Protein AF-A0A7R9Q7J5-F1 (afdb_monomer)

Nearest PDB structures (foldseek):
  2lh9-assembly1_A  TM=8.530E-01  e=9.981E-05  Mus musculus
  3rco-assembly1_B  TM=8.534E-01  e=2.099E-04  Homo sapiens
  8wxs-assembly1_B  TM=9.049E-01  e=6.016E-04  Drosophila melanogaster
  3s93-assembly1_A  TM=8.348E-01  e=6.401E-04  Homo sapiens
  5f5f-assembly1_A  TM=5.804E-01  e=2.917E+00  Mus musculus

Radius of gyration: 28.34 Å; Cα contacts (8 Å, |Δi|>4): 94; chains: 1; bounding box: 100×38×58 Å

Secondary structure (DSSP, 8-state):
---SSHHHHHHHHHHHHHHHHHH-TT-EEHHHHHHHHHHHHSS---TTTTT-SSHHHHHHHTTTTEEEEE-TTS-EEEEE---GGGTTSTTSSSSSSSSSS-S--------------------

Sequence (123 aa):
MGSLQDSDLLTDTKIAIKSLVISSPLGISLTKLCRDFEDIEGKEVPYKELGFDTLTALLKSMTDMVRPIFDANQSVTLFPVVDDSTAHITDLVANQSTKRLRARSAKQTDDIAVDAADTGRRV

Foldseek 3Di:
DDDVVLVVLLVVLLVLLLVVQVVPQVWDWPVRSQVSSCVVVVDGNVCVSNVHPDPVRSVVVNCVFWDWDQDPVRIIIIHGPPDCVVVPPVPPPPPPPPPPDDDDPDDDDDDDYDDDDDDDDDD

Mean predicted aligned error: 16.23 Å

pLDDT: mean 70.43, std 17.2, range [36.59, 90.06]

Organism: NCBI:txid1979941

InterPro domains:
  IPR025605 OST-HTH/LOTUS domain [PF12872] (12-67)
  IPR025605 OST-HTH/LOTUS domain [PS51644] (9-82)
  IPR041966 LOTUS-like domain [G3DSA:3.30.420.610] (5-88)

Structure (mmCIF, N/CA/C/O backbone):
data_AF-A0A7R9Q7J5-F1
#
_entry.id   AF-A0A7R9Q7J5-F1
#
loop_
_atom_site.group_PDB
_atom_site.id
_atom_site.type_symbol
_atom_site.label_atom_id
_atom_site.label_alt_id
_atom_site.label_comp_id
_atom_site.label_asym_id
_atom_site.label_entity_id
_atom_site.label_seq_id
_atom_site.pdbx_PDB_ins_code
_atom_site.Cartn_x
_atom_site.Cartn_y
_atom_site.Cartn_z
_atom_site.occupancy
_atom_site.B_iso_or_equiv
_atom_site.auth_seq_id
_atom_site.auth_comp_id
_atom_site.auth_asym_id
_atom_site.auth_atom_id
_atom_site.pdbx_PDB_model_num
ATOM 1 N N . MET A 1 1 ? -33.342 -2.210 -3.755 1.00 46.41 1 MET A N 1
ATOM 2 C CA . MET A 1 1 ? -32.639 -1.555 -2.629 1.00 46.41 1 MET A CA 1
ATOM 3 C C . MET A 1 1 ? -31.265 -2.190 -2.534 1.00 46.41 1 MET A C 1
ATOM 5 O O . MET A 1 1 ? -31.230 -3.410 -2.502 1.00 46.41 1 MET A O 1
ATOM 9 N N . GLY A 1 2 ? -30.183 -1.404 -2.537 1.00 52.50 2 GLY A N 1
ATOM 10 C CA . GLY A 1 2 ? -28.823 -1.909 -2.283 1.00 52.50 2 GLY A CA 1
ATOM 11 C C . GLY A 1 2 ? -27.775 -1.517 -3.326 1.00 52.50 2 GLY A C 1
ATOM 12 O O . GLY A 1 2 ? -27.203 -2.398 -3.936 1.00 52.50 2 GLY A O 1
ATOM 13 N N . SER A 1 3 ? -27.540 -0.222 -3.563 1.00 48.09 3 SER A N 1
ATOM 14 C CA . SER A 1 3 ? -26.422 0.210 -4.431 1.00 48.09 3 SER A CA 1
ATOM 15 C C . SER A 1 3 ? -25.678 1.438 -3.888 1.00 48.09 3 SER A C 1
ATOM 17 O O . SER A 1 3 ? -25.019 2.149 -4.638 1.00 48.09 3 SER A O 1
ATOM 19 N N . LEU A 1 4 ? -25.818 1.723 -2.589 1.00 53.56 4 LEU A N 1
ATOM 20 C CA . LEU A 1 4 ? -25.183 2.864 -1.913 1.00 53.56 4 LEU A CA 1
ATOM 21 C C . LEU A 1 4 ? -24.027 2.431 -0.995 1.00 53.56 4 LEU A C 1
ATOM 23 O O . LEU A 1 4 ? -23.574 3.237 -0.205 1.00 53.56 4 LEU A O 1
ATOM 27 N N . GLN A 1 5 ? -23.577 1.173 -1.049 1.00 59.59 5 GLN A N 1
ATOM 28 C CA . GLN A 1 5 ? -22.476 0.687 -0.199 1.00 59.59 5 GLN A CA 1
ATOM 29 C C . GLN A 1 5 ? -21.210 0.362 -0.997 1.00 59.59 5 GLN A C 1
ATOM 31 O O . GLN A 1 5 ? -20.110 0.500 -0.471 1.00 59.59 5 GLN A O 1
ATOM 36 N N . ASP A 1 6 ? -21.334 0.002 -2.275 1.00 63.62 6 ASP A N 1
ATOM 37 C CA . ASP A 1 6 ? -20.197 -0.421 -3.102 1.00 63.62 6 ASP A CA 1
ATOM 38 C C . ASP A 1 6 ? -19.224 0.737 -3.392 1.00 63.62 6 ASP A C 1
ATOM 40 O O . ASP A 1 6 ? -18.008 0.547 -3.465 1.00 63.62 6 ASP A O 1
ATOM 44 N N . SER A 1 7 ? -19.756 1.960 -3.520 1.00 71.81 7 SER A N 1
ATOM 45 C CA . SER A 1 7 ? -18.961 3.162 -3.798 1.00 71.81 7 SER A CA 1
ATOM 46 C C . SER A 1 7 ? -18.155 3.622 -2.580 1.00 71.81 7 SER A C 1
ATOM 48 O O . SER A 1 7 ? -16.989 4.000 -2.724 1.00 71.81 7 SER A O 1
ATOM 50 N N . ASP A 1 8 ? -18.751 3.571 -1.388 1.00 78.62 8 ASP A N 1
ATOM 51 C CA . ASP A 1 8 ? -18.073 3.906 -0.136 1.00 78.62 8 ASP A CA 1
ATOM 52 C C . ASP A 1 8 ? -17.025 2.841 0.205 1.00 78.62 8 ASP A C 1
ATOM 54 O O . ASP A 1 8 ? -15.867 3.181 0.429 1.00 78.62 8 ASP A O 1
ATOM 58 N N . LEU A 1 9 ? -17.355 1.548 0.067 1.00 82.94 9 LEU A N 1
ATOM 59 C CA . LEU A 1 9 ? -16.413 0.449 0.310 1.00 82.94 9 LEU A CA 1
ATOM 60 C C . LEU A 1 9 ? -15.149 0.551 -0.554 1.00 82.94 9 LEU A C 1
ATOM 62 O O . LEU A 1 9 ? -14.034 0.362 -0.060 1.00 82.94 9 LEU A O 1
ATOM 66 N N . LEU A 1 10 ? -15.303 0.864 -1.845 1.00 83.00 10 LEU A N 1
ATOM 67 C CA . LEU A 1 10 ? -14.171 1.068 -2.749 1.00 83.00 10 LEU A CA 1
ATOM 68 C C . LEU A 1 10 ? -13.318 2.267 -2.320 1.00 83.00 10 LEU A C 1
ATOM 70 O O . LEU A 1 10 ? -12.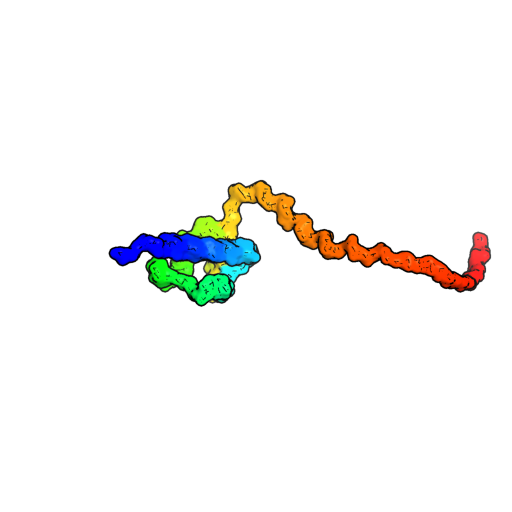093 2.229 -2.444 1.00 83.00 10 LEU A O 1
ATOM 74 N N . THR A 1 11 ? -13.963 3.336 -1.858 1.00 84.31 11 THR A N 1
ATOM 75 C CA . THR A 1 11 ? -13.304 4.585 -1.471 1.00 84.31 11 THR A CA 1
ATOM 76 C C . THR A 1 11 ? -12.530 4.420 -0.167 1.00 84.31 11 THR A C 1
ATOM 78 O O . THR A 1 11 ? -11.344 4.742 -0.139 1.00 84.31 11 THR A O 1
ATOM 81 N N . ASP A 1 12 ? -13.134 3.831 0.864 1.00 86.00 12 ASP A N 1
ATOM 82 C CA . ASP A 1 12 ? -12.456 3.490 2.118 1.00 86.00 12 ASP A CA 1
ATOM 83 C C . ASP A 1 12 ? -11.272 2.552 1.870 1.00 86.00 12 ASP A C 1
ATOM 85 O O . ASP A 1 12 ? -10.148 2.835 2.286 1.00 86.00 12 ASP A O 1
ATOM 89 N N . THR A 1 13 ? -11.477 1.500 1.068 1.00 86.75 13 THR A N 1
ATOM 90 C CA . THR A 1 13 ? -10.402 0.561 0.708 1.00 86.75 13 THR A CA 1
ATOM 91 C C . THR A 1 13 ? -9.239 1.283 0.017 1.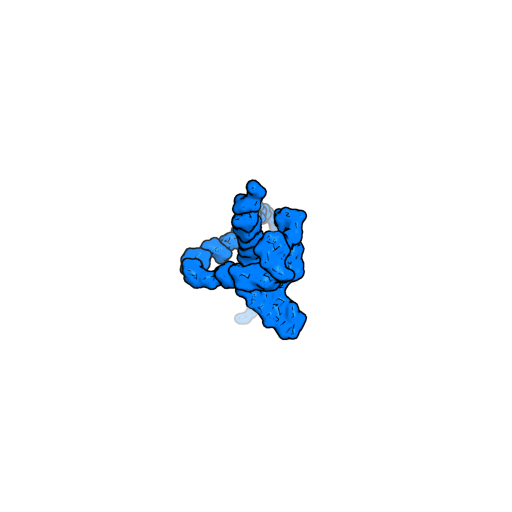00 86.75 13 THR A C 1
ATOM 93 O O . THR A 1 13 ? -8.075 1.049 0.348 1.00 86.75 13 THR A O 1
ATOM 96 N N . LYS A 1 14 ? -9.531 2.205 -0.914 1.00 85.38 14 LYS A N 1
ATOM 97 C CA . LYS A 1 14 ? -8.515 3.045 -1.575 1.00 85.38 14 LYS A CA 1
ATOM 98 C C . LYS A 1 14 ? -7.738 3.893 -0.572 1.00 85.38 14 LYS A C 1
ATOM 100 O O . LYS A 1 14 ? -6.512 3.950 -0.649 1.00 85.38 14 LYS A O 1
ATOM 105 N N . ILE A 1 15 ? -8.433 4.556 0.350 1.00 86.12 15 ILE A N 1
ATOM 106 C CA . ILE A 1 15 ? -7.833 5.466 1.334 1.00 86.12 15 ILE A CA 1
ATOM 107 C C . ILE A 1 15 ? -6.953 4.697 2.326 1.00 86.12 15 ILE A C 1
ATOM 109 O O . ILE A 1 15 ? -5.825 5.124 2.597 1.00 86.12 15 ILE A O 1
ATOM 113 N N . ALA A 1 16 ? -7.419 3.550 2.820 1.00 87.69 16 ALA A N 1
ATOM 114 C CA . ALA A 1 16 ? -6.661 2.692 3.723 1.00 87.69 16 ALA A CA 1
ATOM 115 C C . ALA A 1 16 ? -5.380 2.170 3.052 1.00 87.69 16 ALA A C 1
ATOM 117 O O . ALA A 1 16 ? -4.281 2.364 3.577 1.00 87.69 16 ALA A O 1
ATOM 118 N N . ILE A 1 17 ? -5.485 1.614 1.836 1.00 86.75 17 ILE A N 1
ATOM 119 C CA . ILE A 1 17 ? -4.321 1.147 1.063 1.00 86.75 17 ILE A CA 1
ATOM 120 C C . ILE A 1 17 ? -3.343 2.298 0.805 1.00 86.75 17 ILE A C 1
ATOM 122 O O . ILE A 1 17 ? -2.139 2.146 1.010 1.00 86.75 17 ILE A O 1
ATOM 126 N N . LYS A 1 18 ? -3.840 3.471 0.396 1.00 85.31 18 LYS A N 1
ATOM 127 C CA . LYS A 1 18 ? -3.001 4.653 0.168 1.00 85.31 18 LYS A CA 1
ATOM 128 C C . LYS A 1 18 ? -2.247 5.060 1.435 1.00 85.31 18 LYS A C 1
ATOM 130 O O . LYS A 1 18 ? -1.053 5.330 1.360 1.00 85.31 18 LYS A O 1
ATOM 135 N N . SER A 1 19 ? -2.906 5.054 2.590 1.00 85.62 19 SER A N 1
ATOM 136 C CA . SER A 1 19 ? -2.287 5.402 3.875 1.00 85.62 19 SER A CA 1
ATOM 137 C C . SER A 1 19 ? -1.169 4.426 4.258 1.00 85.62 19 SER A C 1
ATOM 139 O O . SER A 1 19 ? -0.085 4.855 4.652 1.00 85.62 19 SER A O 1
ATOM 141 N N . LEU A 1 20 ? -1.386 3.122 4.053 1.00 87.12 20 LEU A N 1
ATOM 142 C CA . LEU A 1 20 ? -0.379 2.081 4.287 1.00 87.12 20 LEU A CA 1
ATOM 143 C C . LEU A 1 20 ? 0.858 2.250 3.400 1.00 87.12 20 LEU A C 1
ATOM 145 O O . LEU A 1 20 ? 1.994 2.171 3.873 1.00 87.12 20 LEU A O 1
ATOM 149 N N . VAL A 1 21 ? 0.635 2.510 2.111 1.00 84.75 21 VAL A N 1
ATOM 150 C CA . VAL A 1 21 ? 1.711 2.664 1.127 1.00 84.75 21 VAL A CA 1
ATOM 151 C C . VAL A 1 21 ? 2.470 3.981 1.338 1.00 84.75 21 VAL A C 1
ATOM 153 O O . VAL A 1 21 ? 3.695 3.988 1.253 1.00 84.75 21 VAL A O 1
ATOM 156 N N . ILE A 1 22 ? 1.788 5.078 1.693 1.00 83.69 22 ILE A N 1
ATOM 157 C CA . ILE A 1 22 ? 2.431 6.353 2.068 1.00 83.69 22 ILE A CA 1
ATOM 158 C C . ILE A 1 22 ? 3.279 6.188 3.333 1.00 83.69 22 ILE A C 1
ATOM 160 O O . ILE A 1 22 ? 4.382 6.727 3.405 1.00 83.69 22 ILE A O 1
ATOM 164 N N . SER A 1 23 ? 2.800 5.419 4.315 1.00 82.56 23 SER A N 1
ATOM 165 C CA . SER A 1 23 ? 3.569 5.143 5.531 1.00 82.56 23 SER A CA 1
ATOM 166 C C . SER A 1 23 ? 4.818 4.292 5.268 1.00 82.56 23 SER A C 1
ATOM 168 O O . SER A 1 23 ? 5.731 4.288 6.094 1.00 82.56 23 SER A O 1
ATOM 170 N N . SER A 1 24 ? 4.865 3.576 4.140 1.00 81.38 24 SER A N 1
ATOM 171 C CA . SER A 1 24 ? 5.966 2.696 3.739 1.00 81.38 24 SER A CA 1
ATOM 172 C C . SER A 1 24 ? 6.575 3.132 2.396 1.00 81.38 24 SER A C 1
ATOM 174 O O . SER A 1 24 ? 6.430 2.430 1.392 1.00 81.38 24 SER A O 1
ATOM 176 N N . PRO A 1 25 ? 7.320 4.257 2.350 1.00 75.75 25 PRO A N 1
ATOM 177 C CA . PRO A 1 25 ? 7.888 4.785 1.105 1.00 75.75 25 PRO A CA 1
ATOM 178 C C . PRO A 1 25 ? 8.945 3.872 0.467 1.00 75.75 25 PRO A C 1
ATOM 180 O O . PRO A 1 25 ? 9.248 4.008 -0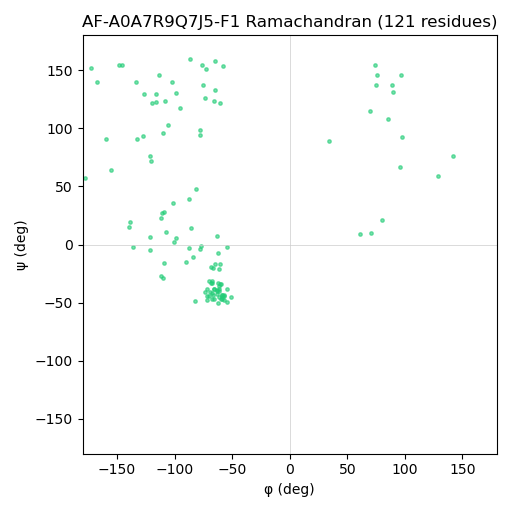.714 1.00 75.75 25 PRO A O 1
ATOM 183 N N . LEU A 1 26 ? 9.487 2.919 1.231 1.00 80.75 26 LEU A N 1
ATOM 184 C CA . LEU A 1 26 ? 10.448 1.915 0.761 1.00 80.75 26 LEU A CA 1
ATOM 185 C C . LEU A 1 26 ? 9.797 0.770 -0.032 1.00 80.75 26 LEU A C 1
ATOM 187 O O . LEU A 1 26 ? 10.501 -0.095 -0.548 1.00 80.75 26 LEU A O 1
ATOM 191 N N . GLY A 1 27 ? 8.469 0.770 -0.132 1.00 83.62 27 GLY A N 1
ATOM 192 C CA . GLY A 1 27 ? 7.691 -0.278 -0.764 1.00 83.62 27 GLY A CA 1
ATOM 193 C C . GLY A 1 27 ? 7.154 -1.297 0.240 1.00 83.62 27 GLY A C 1
ATOM 194 O O . GLY A 1 27 ? 7.781 -1.606 1.254 1.00 83.62 27 GLY A O 1
ATOM 195 N N . ILE A 1 28 ? 5.965 -1.822 -0.047 1.00 87.94 28 ILE A N 1
ATOM 196 C CA . ILE A 1 28 ? 5.256 -2.790 0.793 1.00 87.94 28 ILE A CA 1
ATOM 197 C C . ILE A 1 28 ? 4.865 -4.020 -0.028 1.00 87.94 28 ILE A C 1
ATOM 199 O O . ILE A 1 28 ? 4.300 -3.916 -1.115 1.00 87.94 28 ILE A O 1
ATOM 203 N N . SER A 1 29 ? 5.187 -5.210 0.473 1.00 89.81 29 SER A N 1
ATOM 204 C CA . SER A 1 29 ? 4.801 -6.473 -0.166 1.00 89.81 29 SER A CA 1
ATOM 205 C C . SER A 1 29 ? 3.307 -6.744 0.012 1.00 89.81 29 SER A C 1
ATOM 207 O O . SER A 1 29 ? 2.745 -6.379 1.044 1.00 89.81 29 SER A O 1
ATOM 209 N N . LEU A 1 30 ? 2.676 -7.463 -0.924 1.00 86.62 30 LEU A N 1
ATOM 210 C CA . LEU A 1 30 ? 1.247 -7.821 -0.824 1.00 86.62 30 LEU A CA 1
ATOM 211 C C . LEU A 1 30 ? 0.866 -8.461 0.513 1.00 86.62 30 LEU A C 1
ATOM 213 O O . LEU A 1 30 ? -0.133 -8.081 1.110 1.00 86.62 30 LEU A O 1
ATOM 217 N N . THR A 1 31 ? 1.671 -9.404 1.004 1.00 87.62 31 THR A N 1
ATOM 218 C CA . THR A 1 31 ? 1.408 -10.089 2.277 1.00 87.62 31 THR A CA 1
ATOM 219 C C . THR A 1 31 ? 1.391 -9.117 3.450 1.00 87.62 31 THR A C 1
ATOM 221 O O . THR A 1 31 ? 0.558 -9.237 4.344 1.00 87.62 31 THR A O 1
ATOM 224 N N . LYS A 1 32 ? 2.306 -8.139 3.441 1.00 88.75 32 LYS A N 1
ATOM 225 C CA . LYS A 1 32 ? 2.374 -7.123 4.486 1.00 88.75 32 LYS A CA 1
ATOM 226 C C . LYS A 1 32 ? 1.202 -6.151 4.364 1.00 88.75 32 LYS A C 1
ATOM 228 O O . LYS A 1 32 ? 0.520 -5.939 5.353 1.00 88.75 32 LYS A O 1
ATOM 233 N N . LEU A 1 33 ? 0.890 -5.697 3.148 1.00 88.69 33 LEU A N 1
ATOM 234 C CA . LEU A 1 33 ? -0.283 -4.864 2.887 1.00 88.69 33 LEU A CA 1
ATOM 235 C C . LEU A 1 33 ? -1.573 -5.515 3.400 1.00 88.69 33 LEU A C 1
ATOM 237 O O . LEU A 1 33 ? -2.315 -4.856 4.111 1.00 88.69 33 LEU A O 1
ATOM 241 N N . CYS A 1 34 ? -1.833 -6.787 3.074 1.00 87.62 34 CYS A N 1
ATOM 242 C CA . CYS A 1 34 ? -3.027 -7.487 3.561 1.00 87.62 34 CYS A CA 1
ATOM 243 C C . CYS A 1 34 ? -3.098 -7.500 5.084 1.00 87.62 34 CYS A C 1
ATOM 245 O O . CYS A 1 34 ? -4.159 -7.260 5.645 1.00 87.62 34 CYS A O 1
ATOM 247 N N . ARG A 1 35 ? -1.968 -7.768 5.741 1.00 89.81 35 ARG A N 1
ATOM 248 C CA . ARG A 1 35 ? -1.909 -7.837 7.197 1.00 89.81 35 ARG A CA 1
ATOM 249 C C . ARG A 1 35 ? -2.135 -6.478 7.846 1.00 89.81 35 ARG A C 1
ATOM 251 O O . ARG A 1 35 ? -2.907 -6.394 8.787 1.00 89.81 35 ARG A O 1
ATOM 258 N N . ASP A 1 36 ? -1.468 -5.432 7.363 1.00 89.50 36 ASP A N 1
ATOM 259 C CA . ASP A 1 36 ? -1.665 -4.085 7.905 1.00 89.50 36 ASP A CA 1
ATOM 260 C C . ASP A 1 36 ? -3.079 -3.560 7.578 1.00 89.50 36 ASP A C 1
ATOM 262 O O . ASP A 1 36 ? -3.664 -2.834 8.372 1.00 89.50 36 ASP A O 1
ATOM 266 N N . PHE A 1 37 ? -3.661 -3.950 6.440 1.00 89.69 37 PHE A N 1
ATOM 267 C CA . PHE A 1 37 ? -5.050 -3.626 6.111 1.00 89.69 37 PHE A CA 1
ATOM 268 C C . PHE A 1 37 ? -6.026 -4.317 7.064 1.00 89.69 37 PHE A C 1
ATOM 270 O O . PHE A 1 37 ? -6.908 -3.657 7.597 1.00 89.69 37 PHE A O 1
ATOM 277 N N . GLU A 1 38 ? -5.845 -5.613 7.323 1.00 90.06 38 GLU A N 1
ATOM 278 C CA . GLU A 1 38 ? -6.651 -6.358 8.296 1.00 90.06 38 GLU A CA 1
ATOM 279 C C . GLU A 1 38 ? -6.511 -5.791 9.714 1.00 90.06 38 GLU A C 1
ATOM 281 O O . GLU A 1 38 ? -7.494 -5.739 10.443 1.00 90.06 38 GLU A O 1
ATOM 286 N N . ASP A 1 39 ? -5.326 -5.309 10.091 1.00 88.12 39 ASP A N 1
ATOM 287 C CA . ASP A 1 39 ? -5.091 -4.678 11.395 1.00 88.12 39 ASP A CA 1
ATOM 288 C C . ASP A 1 39 ? -5.868 -3.358 11.553 1.00 88.12 39 ASP A C 1
ATOM 290 O O . ASP A 1 39 ? -6.414 -3.079 12.620 1.00 88.12 39 ASP A O 1
ATOM 294 N N . ILE A 1 40 ? -5.969 -2.568 10.478 1.00 84.38 40 ILE A N 1
ATOM 295 C CA . ILE A 1 40 ? -6.663 -1.270 10.481 1.00 84.38 40 ILE A CA 1
ATOM 296 C C . ILE A 1 40 ? -8.177 -1.432 10.317 1.00 84.38 40 ILE A C 1
ATOM 298 O O . ILE A 1 40 ? -8.951 -0.832 11.059 1.00 84.38 40 ILE A O 1
ATOM 302 N N . GLU A 1 41 ? -8.605 -2.223 9.335 1.00 83.94 41 GLU A N 1
ATOM 303 C CA . GLU A 1 41 ? -10.014 -2.376 8.958 1.00 83.94 41 GLU A CA 1
ATOM 304 C C . GLU A 1 41 ? -10.715 -3.505 9.726 1.00 83.94 41 GLU A C 1
ATOM 306 O O . GLU A 1 41 ? -11.943 -3.606 9.704 1.00 83.94 41 GLU A O 1
ATOM 311 N N . GLY A 1 42 ? -9.956 -4.388 10.382 1.00 85.12 42 GLY A N 1
ATOM 312 C CA . GLY A 1 42 ? -10.473 -5.584 11.053 1.00 85.12 42 GLY A CA 1
ATOM 313 C C . GLY A 1 42 ? -10.969 -6.674 10.097 1.00 85.12 42 GLY A C 1
ATOM 314 O O . GLY A 1 42 ? -11.633 -7.614 10.534 1.00 85.12 42 GLY A O 1
ATOM 315 N N . LYS A 1 43 ? -10.708 -6.533 8.793 1.00 84.56 43 LYS A N 1
ATOM 316 C CA . LYS A 1 43 ? -11.183 -7.424 7.726 1.00 84.56 43 LYS A CA 1
ATOM 317 C C . LYS A 1 43 ? -10.177 -7.492 6.585 1.00 84.56 43 LYS A C 1
ATOM 319 O O . LYS A 1 43 ? -9.430 -6.549 6.334 1.00 84.56 43 LYS A O 1
ATOM 324 N N . GLU A 1 44 ? -10.205 -8.600 5.858 1.00 86.88 44 GLU A N 1
ATOM 325 C CA . GLU A 1 44 ? -9.412 -8.770 4.646 1.00 86.88 44 GLU A CA 1
ATOM 326 C C . GLU A 1 44 ? -9.851 -7.788 3.547 1.00 86.88 44 GLU A C 1
ATOM 328 O O . GLU A 1 44 ? -10.982 -7.295 3.530 1.00 86.88 44 GLU A O 1
ATOM 333 N N . VAL A 1 45 ? -8.960 -7.525 2.588 1.00 85.25 45 VAL A N 1
ATOM 334 C CA . VAL A 1 45 ? -9.261 -6.634 1.461 1.00 85.25 45 VAL A CA 1
ATOM 335 C C . VAL A 1 45 ? -10.442 -7.200 0.656 1.00 85.25 45 VAL A C 1
ATOM 337 O O . VAL A 1 45 ? -10.325 -8.306 0.117 1.00 85.25 45 VAL A O 1
ATOM 340 N N . PRO A 1 46 ? -11.550 -6.457 0.484 1.00 83.81 46 PRO A N 1
ATOM 341 C CA . PRO A 1 46 ? -12.781 -6.973 -0.115 1.00 83.81 46 PRO A CA 1
ATOM 342 C C . PRO A 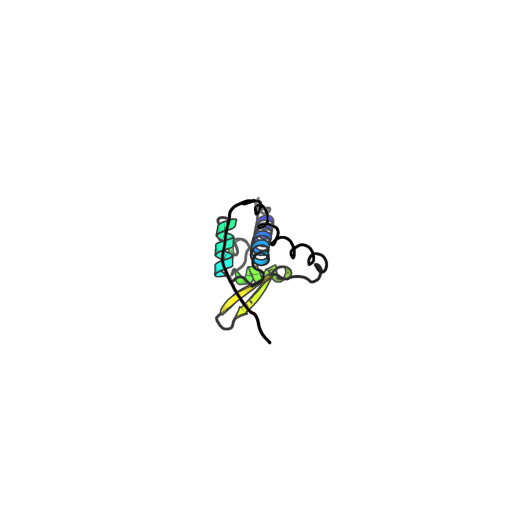1 46 ? -12.726 -6.987 -1.655 1.00 83.81 46 PRO A C 1
ATOM 344 O O . PRO A 1 46 ? -13.644 -6.540 -2.335 1.00 83.81 46 PRO A O 1
ATOM 347 N N . TYR A 1 47 ? -11.648 -7.507 -2.255 1.00 84.56 47 TYR A N 1
ATOM 348 C CA . TYR A 1 47 ? -11.469 -7.505 -3.717 1.00 84.56 47 TYR A CA 1
ATOM 349 C C . TYR A 1 47 ? -12.594 -8.255 -4.450 1.00 84.56 47 TYR A C 1
ATOM 351 O O . TYR A 1 47 ? -13.005 -7.819 -5.521 1.00 84.56 47 TYR A O 1
ATOM 359 N N . LYS A 1 48 ? -13.144 -9.322 -3.851 1.00 83.81 48 LYS A N 1
ATOM 360 C CA . LYS A 1 48 ? -14.277 -10.080 -4.411 1.00 83.81 48 LYS A CA 1
ATOM 361 C C . LYS A 1 48 ? -15.583 -9.291 -4.389 1.00 83.81 48 LYS A C 1
ATOM 363 O O . LYS A 1 48 ? -16.339 -9.348 -5.351 1.00 83.81 48 LYS A O 1
ATOM 368 N N . GLU A 1 49 ? -15.836 -8.559 -3.305 1.00 80.50 49 GLU A N 1
ATOM 369 C CA . GLU A 1 49 ? -17.041 -7.730 -3.154 1.00 80.50 49 GLU A CA 1
ATOM 370 C C . GLU A 1 49 ? -16.991 -6.524 -4.094 1.00 80.50 49 GLU A C 1
ATOM 372 O O . GLU A 1 49 ? -18.003 -6.105 -4.640 1.00 80.50 49 GLU A O 1
ATOM 377 N N . LEU A 1 50 ? -15.782 -6.033 -4.364 1.00 79.50 50 LEU A N 1
ATOM 378 C CA . LEU A 1 50 ? -15.514 -4.974 -5.329 1.00 79.50 50 LEU A CA 1
ATOM 379 C C . LEU A 1 50 ? -15.541 -5.452 -6.796 1.00 79.50 50 LEU A C 1
ATOM 381 O O . LEU A 1 50 ? -15.333 -4.645 -7.700 1.00 79.50 50 LEU A O 1
ATOM 385 N N . GLY A 1 51 ? -15.779 -6.744 -7.050 1.00 82.06 51 GLY A N 1
ATOM 386 C CA . GLY A 1 51 ? -15.877 -7.307 -8.400 1.00 82.06 51 GLY A CA 1
ATOM 387 C C . GLY A 1 51 ? -14.537 -7.589 -9.086 1.00 82.06 51 GLY A C 1
ATOM 388 O O . GLY A 1 51 ? -14.491 -7.690 -10.310 1.00 82.06 51 GLY A O 1
ATOM 389 N N . PHE A 1 52 ? -13.444 -7.719 -8.329 1.00 85.00 52 PHE A N 1
ATOM 390 C CA . PHE A 1 52 ? -12.122 -8.072 -8.849 1.00 85.00 52 PHE A CA 1
ATOM 391 C C . PHE A 1 52 ? -11.786 -9.548 -8.594 1.00 85.00 52 PHE A C 1
ATOM 393 O O . PHE A 1 52 ? -11.993 -10.068 -7.499 1.00 85.00 52 PHE A O 1
ATOM 400 N N . ASP A 1 53 ? -11.161 -10.206 -9.575 1.00 82.69 53 ASP A N 1
ATOM 401 C CA . ASP A 1 53 ? -10.716 -11.604 -9.453 1.00 82.69 53 ASP A CA 1
ATOM 402 C C . ASP A 1 53 ? -9.579 -11.797 -8.443 1.00 82.69 53 ASP A C 1
ATOM 404 O O . ASP A 1 53 ? -9.459 -12.842 -7.804 1.00 82.69 53 ASP A O 1
ATOM 408 N N . THR A 1 54 ? -8.703 -10.799 -8.313 1.00 84.69 54 THR A N 1
ATOM 409 C CA . THR A 1 54 ? -7.515 -10.872 -7.455 1.00 84.69 54 THR A CA 1
ATOM 410 C C . THR A 1 54 ? -7.185 -9.521 -6.837 1.00 84.69 54 THR A C 1
ATOM 412 O O . THR A 1 54 ? -7.450 -8.467 -7.420 1.00 84.69 54 THR A O 1
ATOM 415 N N . LEU A 1 55 ? -6.502 -9.546 -5.689 1.00 83.06 55 LEU A N 1
ATOM 416 C CA . LEU A 1 55 ? -5.938 -8.349 -5.061 1.00 83.06 55 LEU A CA 1
ATOM 417 C C . LEU A 1 55 ? -5.028 -7.573 -6.026 1.00 83.06 55 LEU A C 1
ATOM 419 O O . LEU A 1 55 ? -5.053 -6.349 -6.080 1.00 83.06 55 LEU A O 1
ATOM 423 N N . THR A 1 56 ? -4.256 -8.281 -6.850 1.00 83.44 56 THR A N 1
ATOM 424 C CA . THR A 1 56 ? -3.421 -7.671 -7.886 1.00 83.44 56 THR A CA 1
ATOM 425 C C . THR A 1 56 ? -4.246 -6.897 -8.918 1.00 83.44 56 THR A C 1
ATOM 427 O O . THR A 1 56 ? -3.812 -5.834 -9.356 1.00 83.44 56 THR A O 1
ATOM 430 N N . ALA A 1 57 ? -5.424 -7.397 -9.309 1.00 84.31 57 ALA A N 1
ATOM 431 C CA . ALA A 1 57 ? -6.324 -6.696 -10.226 1.00 84.31 57 ALA A CA 1
ATOM 432 C C . ALA A 1 57 ? -6.900 -5.420 -9.592 1.00 84.31 57 ALA A C 1
ATOM 434 O O . ALA A 1 57 ? -6.896 -4.371 -10.237 1.00 84.31 57 ALA A O 1
ATOM 435 N N . LEU A 1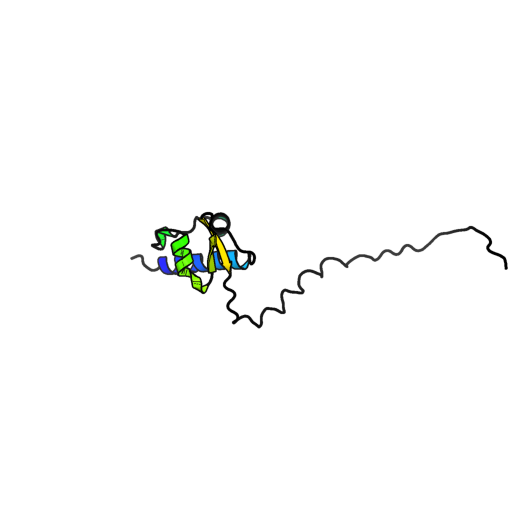 58 ? -7.289 -5.483 -8.314 1.00 84.94 58 LEU A N 1
ATOM 436 C CA . LEU A 1 58 ? -7.711 -4.310 -7.541 1.00 84.94 58 LEU A CA 1
ATOM 437 C C . LEU A 1 58 ? -6.610 -3.236 -7.520 1.00 84.94 58 LEU A C 1
ATOM 439 O O . LEU A 1 58 ? -6.856 -2.073 -7.831 1.00 84.94 58 LEU A O 1
ATOM 443 N N . LEU A 1 59 ? -5.371 -3.635 -7.225 1.00 83.81 59 LEU A N 1
ATOM 444 C CA . LEU A 1 59 ? -4.226 -2.723 -7.162 1.00 83.81 59 LEU A CA 1
ATOM 445 C C . LEU A 1 59 ? -3.880 -2.126 -8.531 1.00 83.81 59 LEU A C 1
ATOM 447 O O . LEU A 1 59 ? -3.586 -0.938 -8.622 1.00 83.81 59 LEU A O 1
ATOM 451 N N . LYS A 1 60 ? -3.982 -2.913 -9.610 1.00 80.94 60 LYS A N 1
ATOM 452 C CA . LYS A 1 60 ? -3.845 -2.413 -10.989 1.00 80.94 60 LYS A CA 1
ATOM 453 C C . LYS A 1 60 ? -4.925 -1.389 -11.342 1.00 80.94 60 LYS A C 1
ATOM 455 O O . LYS A 1 60 ? -4.647 -0.440 -12.071 1.00 80.94 60 LYS A O 1
ATOM 460 N N . SER A 1 61 ? -6.135 -1.527 -10.803 1.00 81.19 61 SER A N 1
ATOM 461 C CA . SER A 1 61 ? -7.187 -0.521 -10.981 1.00 81.19 61 SER A CA 1
ATOM 462 C C . SER A 1 61 ? -6.885 0.802 -10.267 1.00 81.19 61 SER A C 1
ATOM 464 O O . SER A 1 61 ? -7.484 1.817 -10.612 1.00 81.19 61 SER A O 1
ATOM 466 N N . MET A 1 62 ? -5.978 0.811 -9.286 1.00 77.19 62 MET A N 1
ATOM 467 C CA . MET A 1 62 ? -5.624 1.978 -8.468 1.00 77.19 62 MET A CA 1
ATOM 468 C C . MET A 1 62 ? -4.218 2.512 -8.785 1.00 77.19 62 MET A C 1
ATOM 470 O O . MET A 1 62 ? -3.577 3.121 -7.929 1.00 77.19 62 MET A O 1
ATOM 474 N N . THR A 1 63 ? -3.752 2.318 -10.025 1.00 72.88 63 THR A N 1
ATOM 475 C CA . THR A 1 63 ? -2.407 2.733 -10.476 1.00 72.88 63 THR A CA 1
ATOM 476 C C . THR A 1 63 ? -2.159 4.249 -10.364 1.00 72.88 63 THR A C 1
ATOM 478 O O . THR A 1 63 ? -1.015 4.689 -10.358 1.00 72.88 63 THR A O 1
ATOM 481 N N . ASP A 1 64 ? -3.222 5.045 -10.222 1.00 72.56 64 ASP A N 1
ATOM 482 C CA . ASP A 1 64 ? -3.168 6.479 -9.906 1.00 72.56 64 ASP A CA 1
ATOM 483 C C . ASP A 1 64 ? -2.492 6.774 -8.551 1.00 72.56 64 ASP A C 1
ATOM 485 O O . ASP A 1 64 ? -1.785 7.764 -8.402 1.00 72.56 64 ASP A O 1
ATOM 489 N N . MET A 1 65 ? -2.658 5.886 -7.565 1.00 75.25 65 MET A N 1
ATOM 490 C CA . MET A 1 65 ? -2.182 6.102 -6.193 1.00 75.25 65 MET A CA 1
ATOM 491 C C . MET A 1 65 ? -1.011 5.188 -5.814 1.00 75.25 65 MET A C 1
ATOM 493 O O . MET A 1 65 ? -0.186 5.552 -4.972 1.00 75.25 65 MET A O 1
ATOM 497 N N . VAL A 1 66 ? -0.933 3.993 -6.408 1.00 82.38 66 VAL A N 1
ATOM 498 C CA . VAL A 1 66 ? 0.068 2.971 -6.071 1.00 82.38 66 VAL A CA 1
ATOM 499 C C . VAL A 1 66 ? 0.697 2.376 -7.324 1.00 82.38 66 VAL A C 1
ATOM 501 O O . VAL A 1 66 ? 0.021 2.096 -8.307 1.00 82.38 66 VAL A O 1
ATOM 504 N N . ARG A 1 67 ? 2.007 2.133 -7.288 1.00 83.62 67 ARG A N 1
ATOM 505 C CA . ARG A 1 67 ? 2.755 1.504 -8.377 1.00 83.62 67 ARG A CA 1
ATOM 506 C C . ARG A 1 67 ? 3.098 0.061 -7.999 1.00 83.62 67 ARG A C 1
ATOM 508 O O . ARG A 1 67 ? 4.026 -0.143 -7.213 1.00 83.62 67 ARG A O 1
ATOM 515 N N . PRO A 1 68 ? 2.387 -0.946 -8.535 1.00 84.69 68 PRO A N 1
ATOM 516 C CA . PRO A 1 68 ? 2.769 -2.342 -8.361 1.00 84.69 68 PRO A CA 1
ATOM 517 C C . PRO A 1 68 ? 3.994 -2.679 -9.220 1.00 84.69 68 PRO A C 1
ATOM 519 O O . PRO A 1 68 ? 3.985 -2.487 -10.435 1.00 84.69 68 PRO A O 1
ATOM 522 N N . ILE A 1 69 ? 5.035 -3.212 -8.587 1.00 85.12 69 ILE A N 1
ATOM 523 C CA . ILE A 1 69 ? 6.229 -3.763 -9.229 1.00 85.12 69 ILE A CA 1
ATOM 524 C C . ILE A 1 69 ? 6.187 -5.282 -9.082 1.00 85.12 69 ILE A C 1
ATOM 526 O O . ILE A 1 69 ? 6.082 -5.807 -7.973 1.00 85.12 69 ILE A O 1
ATOM 530 N N . PHE A 1 70 ? 6.244 -5.970 -10.220 1.00 84.38 70 PHE A N 1
ATOM 531 C CA . PHE A 1 70 ? 6.275 -7.425 -10.304 1.00 84.38 70 PHE A CA 1
ATOM 532 C C . PHE A 1 70 ? 7.726 -7.875 -10.400 1.00 84.38 70 PHE A C 1
ATOM 534 O O . PHE A 1 70 ? 8.422 -7.523 -11.351 1.00 84.38 70 PHE A O 1
ATOM 541 N N . ASP A 1 71 ? 8.169 -8.635 -9.411 1.00 82.31 71 ASP A N 1
ATOM 542 C CA . ASP A 1 71 ? 9.509 -9.199 -9.376 1.00 82.31 71 ASP A CA 1
ATOM 543 C C . ASP A 1 71 ? 9.556 -10.543 -10.123 1.00 82.31 71 ASP A C 1
ATOM 545 O O . ASP A 1 71 ? 8.536 -11.223 -10.286 1.00 82.31 71 ASP A O 1
ATOM 549 N N . ALA A 1 72 ? 10.750 -10.972 -10.544 1.00 78.75 72 ALA A N 1
ATOM 550 C CA . ALA A 1 72 ? 10.943 -12.243 -11.254 1.00 78.75 72 ALA A CA 1
ATOM 551 C C . ALA A 1 72 ? 10.520 -13.465 -10.411 1.00 78.75 72 ALA A C 1
ATOM 553 O O . ALA A 1 72 ? 10.199 -14.522 -10.950 1.00 78.75 72 ALA A O 1
ATOM 554 N N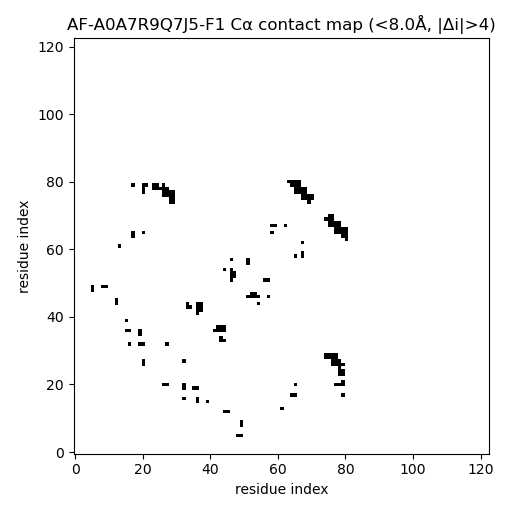 . ASN A 1 73 ? 10.467 -13.297 -9.089 1.00 79.00 73 ASN A N 1
ATOM 555 C CA . ASN A 1 73 ? 10.066 -14.318 -8.124 1.00 79.00 73 ASN A CA 1
ATOM 556 C C . ASN A 1 73 ? 8.544 -14.402 -7.888 1.00 79.00 73 ASN A C 1
ATOM 558 O O . ASN A 1 73 ? 8.124 -14.980 -6.892 1.00 79.00 73 ASN A O 1
ATOM 562 N N . GLN A 1 74 ? 7.712 -13.793 -8.746 1.00 75.44 74 GLN A N 1
ATOM 563 C CA . GLN A 1 74 ? 6.255 -13.637 -8.544 1.00 75.44 74 GLN A CA 1
ATOM 564 C C . GLN A 1 74 ? 5.871 -12.823 -7.294 1.00 75.44 74 GLN A C 1
ATOM 566 O O . GLN A 1 74 ? 4.695 -12.719 -6.944 1.00 75.44 74 GLN A O 1
ATOM 571 N N . SER A 1 75 ? 6.847 -12.192 -6.643 1.00 81.81 75 SER A N 1
ATOM 572 C CA . SER A 1 75 ? 6.612 -11.245 -5.561 1.00 81.81 75 SER A CA 1
ATOM 573 C C . SER A 1 75 ? 6.118 -9.921 -6.131 1.00 81.81 75 SER A C 1
ATOM 575 O O . SER A 1 75 ? 6.645 -9.424 -7.126 1.00 81.81 75 SER A O 1
ATOM 577 N N . VAL A 1 76 ? 5.113 -9.333 -5.486 1.00 85.62 76 VAL A N 1
ATOM 578 C CA . VAL A 1 76 ? 4.579 -8.023 -5.867 1.00 85.62 76 VAL A CA 1
ATOM 579 C C . VAL A 1 76 ? 4.825 -7.043 -4.732 1.00 85.62 76 VAL A C 1
ATOM 581 O O . VAL A 1 76 ? 4.380 -7.262 -3.599 1.00 85.62 76 VAL A O 1
ATOM 584 N N . THR A 1 77 ? 5.519 -5.959 -5.063 1.00 87.56 77 THR A N 1
ATOM 585 C CA . THR A 1 77 ? 5.838 -4.866 -4.142 1.00 87.56 77 THR A CA 1
ATOM 586 C C . THR A 1 77 ? 5.163 -3.595 -4.629 1.00 87.56 77 THR A C 1
ATOM 588 O O . THR A 1 77 ? 5.263 -3.230 -5.798 1.00 87.56 77 THR A O 1
ATOM 591 N N . LEU A 1 78 ? 4.448 -2.927 -3.734 1.00 86.75 78 LEU A N 1
ATOM 592 C CA . LEU A 1 78 ? 3.725 -1.695 -4.006 1.00 86.75 78 LEU A CA 1
ATOM 593 C C . LEU A 1 78 ? 4.544 -0.506 -3.542 1.00 86.75 78 LEU A C 1
ATOM 595 O O . LEU A 1 78 ? 4.975 -0.476 -2.394 1.00 86.75 78 LEU A O 1
ATOM 599 N N . PHE A 1 79 ? 4.697 0.483 -4.411 1.00 84.69 79 PHE A N 1
ATOM 600 C CA . PHE A 1 79 ? 5.347 1.750 -4.092 1.00 84.69 79 PHE A CA 1
ATOM 601 C C . PHE A 1 79 ? 4.333 2.895 -4.154 1.00 84.69 79 PHE A C 1
ATOM 603 O O . PHE A 1 79 ? 3.428 2.850 -4.994 1.00 84.69 79 PHE A O 1
ATOM 610 N N . PRO A 1 80 ? 4.455 3.925 -3.301 1.00 82.50 80 PRO A N 1
ATOM 611 C CA . PRO A 1 80 ? 3.612 5.108 -3.419 1.00 82.50 80 PRO A CA 1
ATOM 612 C C . PRO A 1 80 ? 3.910 5.828 -4.733 1.00 82.50 80 PRO A C 1
ATOM 614 O O . PRO A 1 80 ? 5.073 6.056 -5.074 1.00 82.50 80 PRO A O 1
ATOM 617 N N . VAL A 1 81 ? 2.862 6.207 -5.467 1.00 76.62 81 VAL A N 1
ATOM 618 C CA . VAL A 1 81 ? 3.006 7.168 -6.564 1.00 76.62 81 VAL A CA 1
ATOM 619 C C . VAL A 1 81 ? 3.091 8.549 -5.926 1.00 76.62 81 VAL A C 1
ATOM 621 O O . VAL A 1 81 ? 2.088 9.128 -5.517 1.00 76.62 81 VAL A O 1
ATOM 624 N N . VAL A 1 82 ? 4.312 9.056 -5.780 1.00 64.38 82 VAL A N 1
ATOM 625 C CA . VAL A 1 82 ? 4.543 10.482 -5.551 1.00 64.38 82 VAL A CA 1
ATOM 626 C C . VAL A 1 82 ? 4.382 11.172 -6.897 1.00 64.38 82 VAL A C 1
ATOM 628 O O . VAL A 1 82 ? 5.299 11.177 -7.708 1.00 64.38 82 VAL A O 1
ATOM 631 N N . ASP A 1 83 ? 3.185 11.681 -7.179 1.00 52.34 83 ASP A N 1
ATOM 632 C CA . ASP A 1 83 ? 3.042 12.642 -8.267 1.00 52.34 83 ASP A CA 1
ATOM 633 C C . ASP A 1 83 ? 3.816 13.911 -7.871 1.00 52.34 83 ASP A C 1
ATOM 635 O O . ASP A 1 83 ? 3.581 14.496 -6.803 1.00 52.34 83 ASP A O 1
ATOM 639 N N . ASP A 1 84 ? 4.763 14.315 -8.720 1.00 50.62 84 ASP A N 1
ATOM 640 C CA . ASP A 1 84 ? 5.598 15.517 -8.599 1.00 50.62 84 ASP A CA 1
ATOM 641 C C . ASP A 1 84 ? 4.793 16.829 -8.440 1.00 50.62 84 ASP A C 1
ATOM 643 O O . ASP A 1 84 ? 5.374 17.886 -8.194 1.00 50.62 84 ASP A O 1
ATOM 647 N N . SER A 1 85 ? 3.453 16.801 -8.468 1.00 45.38 85 SER A N 1
ATOM 648 C CA . SER A 1 85 ? 2.610 17.928 -8.034 1.00 45.38 85 SER A CA 1
ATOM 649 C C . SER A 1 85 ? 2.765 18.289 -6.549 1.00 45.38 85 SER A C 1
ATOM 651 O O . SER A 1 85 ? 2.265 19.325 -6.111 1.00 45.38 85 SER A O 1
ATOM 653 N N . THR A 1 86 ? 3.500 17.492 -5.765 1.00 46.00 86 THR A N 1
ATOM 654 C CA . THR A 1 86 ? 3.867 17.827 -4.379 1.00 46.00 86 THR A CA 1
ATOM 655 C C . THR A 1 86 ? 5.308 18.339 -4.251 1.00 46.00 86 THR A C 1
ATOM 657 O O . THR A 1 86 ? 5.964 18.118 -3.237 1.00 46.00 86 THR A O 1
ATOM 660 N N . ALA A 1 87 ? 5.805 19.098 -5.230 1.00 45.59 87 ALA A N 1
ATOM 661 C CA . ALA A 1 87 ? 7.074 19.832 -5.130 1.00 45.59 87 ALA A CA 1
ATOM 662 C C . ALA A 1 87 ? 7.101 20.933 -4.034 1.00 45.59 87 ALA A C 1
ATOM 664 O O . ALA A 1 87 ? 8.064 21.693 -3.952 1.00 45.59 87 ALA A O 1
ATOM 665 N N . HIS A 1 88 ? 6.069 21.048 -3.182 1.00 47.88 88 HIS A N 1
ATOM 666 C CA . HIS A 1 88 ? 6.013 22.058 -2.116 1.00 47.88 88 HIS A CA 1
ATOM 667 C C . HIS A 1 88 ? 5.862 21.521 -0.678 1.00 47.88 88 HIS A C 1
ATOM 669 O O . HIS A 1 88 ? 5.952 22.305 0.260 1.00 47.88 88 HIS A O 1
ATOM 675 N N . ILE A 1 89 ? 5.692 20.208 -0.452 1.00 51.59 89 ILE A N 1
ATOM 676 C CA . ILE A 1 89 ? 5.631 19.639 0.923 1.00 51.59 89 ILE A CA 1
ATOM 677 C C . ILE A 1 89 ? 6.975 19.002 1.333 1.00 51.59 89 ILE A C 1
ATOM 679 O O . ILE A 1 89 ? 7.147 18.506 2.444 1.00 51.59 89 ILE A O 1
ATOM 683 N N . THR A 1 90 ? 7.993 19.072 0.478 1.00 46.41 90 THR A N 1
ATOM 684 C CA . THR A 1 90 ? 9.345 18.562 0.753 1.00 46.41 90 THR A CA 1
ATOM 685 C C . THR A 1 90 ? 10.247 19.577 1.464 1.00 46.41 90 THR A C 1
ATOM 687 O O . THR A 1 90 ? 11.433 19.640 1.167 1.00 46.41 90 THR A O 1
ATOM 690 N N . ASP A 1 91 ? 9.715 20.357 2.412 1.00 50.94 91 ASP A N 1
ATOM 691 C CA . ASP A 1 91 ? 10.548 21.186 3.309 1.00 50.94 91 ASP A CA 1
ATOM 692 C C . ASP A 1 91 ? 10.127 21.144 4.794 1.00 50.94 91 ASP A C 1
ATOM 694 O O . ASP A 1 91 ? 10.799 21.712 5.647 1.00 50.94 91 ASP A O 1
ATOM 698 N N . LEU A 1 92 ? 9.053 20.426 5.167 1.00 52.81 92 LEU A N 1
ATOM 699 C CA . LEU A 1 92 ? 8.539 20.473 6.551 1.00 52.81 92 LEU A CA 1
ATOM 700 C C . LEU A 1 92 ? 8.752 19.193 7.381 1.00 52.81 92 LEU A C 1
ATOM 702 O O . LEU A 1 92 ? 8.699 19.239 8.610 1.00 52.81 92 LEU A O 1
ATOM 706 N N . VAL A 1 93 ? 9.073 18.059 6.748 1.00 54.12 93 VAL A N 1
ATOM 707 C CA . VAL A 1 93 ? 9.303 16.766 7.436 1.00 54.12 93 VAL A CA 1
ATOM 708 C C . VAL A 1 93 ? 10.801 16.465 7.643 1.00 54.12 93 VAL A C 1
ATOM 710 O O . VAL A 1 93 ? 11.164 15.421 8.164 1.00 54.12 93 VAL A O 1
ATOM 713 N N . ALA A 1 94 ? 11.715 17.385 7.320 1.00 53.28 94 ALA A N 1
ATOM 714 C CA . ALA A 1 94 ? 13.147 17.196 7.602 1.00 53.28 94 ALA A CA 1
ATOM 715 C C . ALA A 1 94 ? 13.562 17.602 9.037 1.00 53.28 94 ALA A C 1
ATOM 717 O O . ALA A 1 94 ? 14.666 17.284 9.468 1.00 53.28 94 ALA A O 1
ATOM 718 N N . ASN A 1 95 ? 12.688 18.273 9.804 1.00 53.69 95 ASN A N 1
ATOM 719 C CA . ASN A 1 95 ? 13.063 18.917 11.076 1.00 53.69 95 ASN A CA 1
ATOM 720 C C . ASN A 1 95 ? 12.296 18.451 12.328 1.00 53.69 95 ASN A C 1
ATOM 722 O O . ASN A 1 95 ? 12.497 19.008 13.408 1.00 53.69 95 ASN A O 1
ATOM 726 N N . GLN A 1 96 ? 11.444 17.424 12.246 1.00 53.28 96 GLN A N 1
ATOM 727 C CA . GLN A 1 96 ? 10.677 16.970 13.420 1.00 53.28 96 GLN A CA 1
ATOM 728 C C . GLN A 1 96 ? 11.394 15.934 14.311 1.00 53.28 96 GLN A C 1
ATOM 730 O O . GLN A 1 96 ? 10.900 15.630 15.396 1.00 53.28 96 GLN A O 1
ATOM 735 N N . SER A 1 97 ? 12.595 15.470 13.946 1.00 51.81 97 SER A N 1
ATOM 736 C CA . SER A 1 97 ? 13.285 14.373 14.656 1.00 51.81 97 SER A CA 1
ATOM 737 C C . SER A 1 97 ? 14.547 14.764 15.439 1.00 51.81 97 SER A C 1
ATOM 739 O O . SER A 1 97 ? 15.409 13.917 15.647 1.00 51.81 97 SER A O 1
ATOM 741 N N . THR A 1 98 ? 14.691 16.010 15.919 1.00 52.00 98 THR A N 1
ATOM 742 C CA . THR A 1 98 ? 15.877 16.395 16.731 1.00 52.00 98 THR A CA 1
ATOM 743 C C . THR A 1 98 ? 15.628 17.310 17.939 1.00 52.00 98 T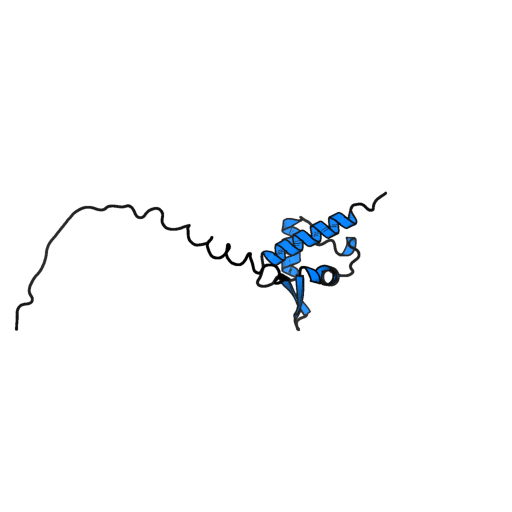HR A C 1
ATOM 745 O O . THR A 1 98 ? 16.584 17.817 18.523 1.00 52.00 98 THR A O 1
ATOM 748 N N . LYS A 1 99 ? 14.385 17.488 18.421 1.00 49.53 99 LYS A N 1
ATOM 749 C CA . LYS A 1 99 ? 14.128 18.228 19.687 1.00 49.53 99 LYS A CA 1
ATOM 750 C C . LYS A 1 99 ? 13.608 17.390 20.851 1.00 49.53 99 LYS A C 1
ATOM 752 O O . LYS A 1 99 ? 13.071 17.919 21.821 1.00 49.53 99 LYS A O 1
ATOM 757 N N . ARG A 1 100 ? 13.863 16.085 20.829 1.00 53.91 100 ARG A N 1
ATOM 758 C CA . ARG A 1 100 ? 13.878 15.269 22.045 1.00 53.91 100 ARG A CA 1
ATOM 759 C C . ARG A 1 100 ? 15.317 14.866 22.299 1.00 53.91 100 ARG A C 1
ATOM 761 O O . ARG A 1 100 ? 15.775 13.933 21.667 1.00 53.91 100 ARG A O 1
ATOM 768 N N . LEU A 1 101 ? 15.992 15.642 23.152 1.00 58.78 101 LEU A N 1
ATOM 769 C CA . LEU A 1 101 ? 17.251 15.385 23.876 1.00 58.78 101 LEU A CA 1
ATOM 770 C C . LEU A 1 101 ? 18.089 16.672 23.918 1.00 58.78 101 LEU A C 1
ATOM 772 O O . LEU A 1 101 ? 19.046 16.822 23.170 1.00 58.78 101 LEU A O 1
ATOM 776 N N . ARG A 1 102 ? 17.699 17.613 24.788 1.00 50.75 102 ARG A N 1
ATOM 777 C CA . ARG A 1 102 ? 18.590 18.548 25.513 1.00 50.75 102 ARG A CA 1
ATOM 778 C C . ARG A 1 102 ? 17.758 19.426 26.450 1.00 50.75 102 ARG A C 1
ATOM 780 O O . ARG A 1 102 ? 17.762 20.647 26.392 1.00 50.75 102 ARG A O 1
ATOM 787 N N . ALA A 1 103 ? 17.021 18.768 27.335 1.00 55.44 103 ALA A N 1
ATOM 788 C CA . ALA A 1 103 ? 16.588 19.373 28.582 1.00 55.44 103 ALA A CA 1
ATOM 789 C C . ALA A 1 103 ? 17.187 18.515 29.699 1.00 55.44 103 ALA A C 1
ATOM 791 O O . ALA A 1 103 ? 16.901 17.321 29.752 1.00 55.44 103 ALA A O 1
ATOM 792 N N . ARG A 1 104 ? 17.987 19.154 30.567 1.00 53.66 104 ARG A N 1
ATOM 793 C CA . ARG A 1 104 ? 18.677 18.630 31.769 1.00 53.66 104 ARG A CA 1
ATOM 794 C C . ARG A 1 104 ? 20.140 18.178 31.602 1.00 53.66 104 ARG A C 1
ATOM 796 O O . ARG A 1 104 ? 20.478 17.035 31.873 1.00 53.66 104 ARG A O 1
ATOM 803 N N . SER A 1 105 ? 21.026 19.136 31.330 1.00 50.56 105 SER A N 1
ATOM 804 C CA . SER A 1 105 ? 22.365 19.148 31.946 1.00 50.56 105 SER A CA 1
ATOM 805 C C . SER A 1 105 ? 22.525 20.459 32.713 1.00 50.56 105 SER A C 1
ATOM 807 O O . SER A 1 105 ? 23.139 21.404 32.241 1.00 50.56 105 SER A O 1
ATOM 809 N N . ALA A 1 106 ? 21.884 20.516 33.880 1.00 53.81 106 ALA A N 1
ATOM 810 C CA . ALA A 1 106 ? 22.108 21.525 34.907 1.00 53.81 106 ALA A CA 1
ATOM 811 C C . ALA A 1 106 ? 22.380 20.778 36.220 1.00 53.81 106 ALA A C 1
ATOM 813 O O . ALA A 1 106 ? 21.448 20.334 36.885 1.00 53.81 106 ALA A O 1
ATOM 814 N N . LYS A 1 107 ? 23.666 20.558 36.494 1.00 44.16 107 LYS A N 1
ATOM 815 C CA . LYS A 1 107 ? 24.313 20.183 37.765 1.00 44.16 107 LYS A CA 1
ATOM 816 C C . LYS A 1 107 ? 25.770 20.599 37.531 1.00 44.16 107 LYS A C 1
ATOM 818 O O . LYS A 1 107 ? 26.446 19.948 36.747 1.00 44.16 107 LYS A O 1
ATOM 823 N N . GLN A 1 108 ? 26.193 21.817 37.860 1.00 43.72 108 GLN A N 1
ATOM 824 C CA . GLN A 1 108 ? 26.473 22.301 39.214 1.00 43.72 108 GLN A CA 1
ATOM 825 C C . GLN A 1 108 ? 27.036 21.195 40.108 1.00 43.72 108 GLN A C 1
ATOM 827 O O . GLN A 1 108 ? 26.293 20.470 40.765 1.00 43.72 108 GLN A O 1
ATOM 832 N N . THR A 1 109 ? 28.357 21.079 40.078 1.00 49.44 109 THR A N 1
ATOM 833 C CA . THR A 1 109 ? 29.167 20.595 41.193 1.00 49.44 109 THR A CA 1
ATOM 834 C C . THR A 1 109 ? 30.302 21.593 41.328 1.00 49.44 109 THR A C 1
ATOM 836 O O . THR A 1 109 ? 31.303 21.524 40.614 1.00 49.44 109 THR A O 1
ATOM 839 N N . ASP A 1 110 ? 30.048 22.590 42.165 1.00 41.47 110 ASP A N 1
ATOM 840 C CA . ASP A 1 110 ? 31.087 23.305 42.872 1.00 41.47 110 ASP A CA 1
ATOM 841 C C . ASP A 1 110 ? 31.901 22.306 43.724 1.00 41.47 110 ASP A C 1
ATOM 843 O O . ASP A 1 110 ? 31.397 21.266 44.160 1.00 41.47 110 ASP A O 1
ATOM 847 N N . ASP A 1 111 ? 33.153 22.697 43.949 1.00 36.69 111 ASP A N 1
ATOM 848 C CA . ASP A 1 111 ? 33.998 22.350 45.088 1.00 36.69 111 ASP A CA 1
ATOM 849 C C . ASP A 1 111 ? 34.897 21.084 45.058 1.00 36.69 111 ASP A C 1
ATOM 851 O O . ASP A 1 111 ? 34.498 19.952 44.798 1.00 36.69 111 ASP A O 1
ATOM 855 N N . ILE A 1 112 ? 36.110 21.353 45.569 1.00 44.59 112 ILE A N 1
ATOM 856 C CA . ILE A 1 112 ? 37.027 20.514 46.366 1.00 44.59 112 ILE A CA 1
ATOM 857 C C . ILE A 1 112 ? 38.181 19.784 45.637 1.00 44.59 112 ILE A C 1
ATOM 859 O O . ILE A 1 112 ? 38.079 18.609 45.307 1.00 44.59 112 ILE A O 1
ATOM 863 N N . ALA A 1 113 ? 39.334 20.485 45.622 1.00 43.50 113 ALA A N 1
ATOM 864 C CA . ALA A 1 113 ? 40.658 20.007 46.085 1.00 43.50 113 ALA A CA 1
ATOM 865 C C . ALA A 1 113 ? 41.414 18.983 45.201 1.00 43.50 113 ALA A C 1
ATOM 867 O O . ALA A 1 113 ? 40.809 18.207 44.485 1.00 43.50 113 ALA A O 1
ATOM 868 N N . VAL A 1 114 ? 42.740 18.833 45.200 1.00 40.81 114 VAL A N 1
ATOM 869 C CA . VAL A 1 114 ? 43.921 19.455 45.822 1.00 40.81 114 VAL A CA 1
ATOM 870 C C . VAL A 1 114 ? 45.137 18.793 45.140 1.00 40.81 114 VAL A C 1
ATOM 872 O O . VAL A 1 114 ? 45.067 17.619 44.795 1.00 40.81 114 VAL A O 1
ATOM 875 N N . ASP A 1 115 ? 46.243 19.534 45.068 1.00 36.59 115 ASP A N 1
ATOM 876 C CA . ASP A 1 115 ? 47.633 19.049 45.170 1.00 36.59 115 ASP A CA 1
ATOM 877 C C . ASP A 1 115 ? 48.339 18.300 44.015 1.00 36.59 115 ASP A C 1
ATOM 879 O O . ASP A 1 115 ? 47.773 17.457 43.326 1.00 36.59 115 ASP A O 1
ATOM 883 N N . ALA A 1 116 ? 49.654 18.575 43.959 1.00 44.81 116 ALA A N 1
ATOM 884 C CA . ALA A 1 116 ? 50.748 17.809 43.346 1.00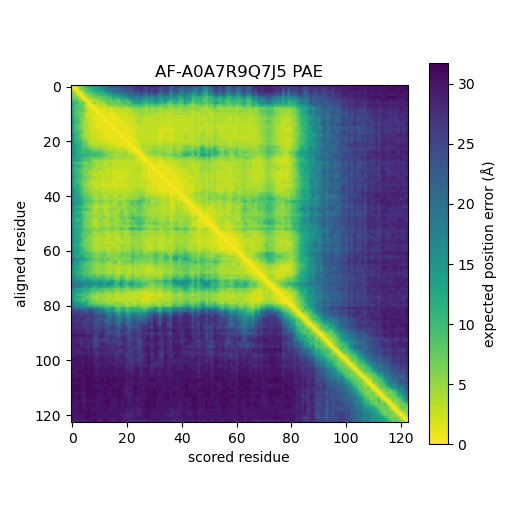 44.81 116 ALA A CA 1
ATOM 885 C C . ALA A 1 116 ? 50.863 17.839 41.804 1.00 44.81 116 ALA A C 1
ATOM 887 O O . ALA A 1 116 ? 49.891 17.686 41.083 1.00 44.81 116 ALA A O 1
ATOM 888 N N . ALA A 1 117 ? 52.028 17.966 41.165 1.00 48.09 117 ALA A N 1
ATOM 889 C CA . ALA A 1 117 ? 53.427 18.134 41.559 1.00 48.09 117 ALA A CA 1
ATOM 890 C C . ALA A 1 117 ? 54.184 18.535 40.263 1.00 48.09 117 ALA A C 1
ATOM 892 O O . ALA A 1 117 ? 53.789 18.156 39.165 1.00 48.09 117 ALA A O 1
ATOM 893 N N . ASP A 1 118 ? 55.134 19.464 40.342 1.00 42.66 118 ASP A N 1
ATOM 894 C CA . ASP A 1 118 ? 56.573 19.176 40.214 1.00 42.66 118 ASP A CA 1
ATOM 895 C C . ASP A 1 118 ? 57.129 19.131 38.770 1.00 42.66 118 ASP A C 1
ATOM 897 O O . ASP A 1 118 ? 56.939 18.200 38.000 1.00 42.66 118 ASP A O 1
ATOM 901 N N . THR A 1 119 ? 57.895 20.190 38.493 1.00 54.22 119 THR A N 1
ATOM 902 C CA . THR A 1 119 ? 59.196 20.202 37.809 1.00 54.22 119 THR A CA 1
ATOM 903 C C . THR A 1 119 ? 59.300 19.878 36.315 1.00 54.22 119 THR A C 1
ATOM 905 O O . THR A 1 119 ? 59.217 18.749 35.851 1.00 54.22 119 THR A O 1
ATOM 908 N N . GLY A 1 120 ? 59.712 20.912 35.574 1.00 49.28 120 GLY A N 1
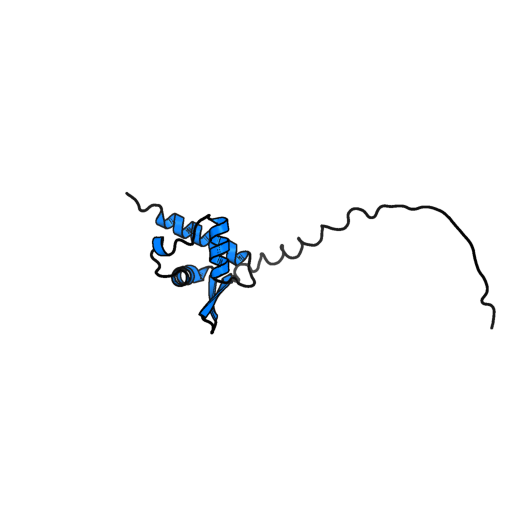ATOM 909 C CA . GLY A 1 120 ? 60.260 20.809 34.222 1.00 49.28 120 GLY A CA 1
ATOM 910 C C . GLY A 1 120 ? 61.164 21.995 33.882 1.00 49.28 120 GLY A C 1
ATOM 911 O O . GLY A 1 120 ? 60.845 22.808 33.025 1.00 49.28 120 GLY A O 1
ATOM 912 N N . ARG A 1 121 ? 62.276 22.127 34.612 1.00 47.44 121 ARG A N 1
ATOM 913 C CA . ARG A 1 121 ? 63.399 23.042 34.336 1.00 47.44 121 ARG A CA 1
ATOM 914 C C . ARG A 1 121 ? 64.260 22.482 33.188 1.00 47.44 121 ARG A C 1
ATOM 916 O O . ARG A 1 121 ? 64.448 21.270 33.144 1.00 47.44 121 ARG A O 1
ATOM 923 N N . ARG A 1 122 ? 64.955 23.385 32.472 1.00 45.16 122 ARG A N 1
ATOM 924 C CA . ARG A 1 122 ? 66.091 23.181 31.528 1.00 45.16 122 ARG A CA 1
ATOM 925 C C . ARG A 1 122 ? 65.633 22.939 30.077 1.00 45.16 122 ARG A C 1
ATOM 927 O O . ARG A 1 122 ? 64.745 22.133 29.862 1.00 45.16 122 ARG A O 1
ATOM 934 N N . VAL A 1 123 ? 66.170 23.600 29.052 1.00 55.75 123 VAL A N 1
ATOM 935 C CA . VAL A 1 123 ? 67.494 24.218 28.826 1.00 55.75 123 VAL A CA 1
ATOM 936 C C . VAL A 1 123 ? 67.379 25.527 28.054 1.00 55.75 123 VAL A C 1
ATOM 938 O O . VAL A 1 123 ? 66.393 25.674 27.302 1.00 55.75 123 VAL A O 1
#

Solvent-accessible surface area (backbone atoms only — not comparable to full-atom values): 8180 Å² total; per-residue (Å²): 140,90,80,80,54,67,66,53,52,53,47,52,52,50,52,54,53,47,51,57,28,61,75,29,74,90,42,40,42,58,73,55,49,46,51,56,43,25,70,73,70,73,42,71,81,60,29,65,84,72,74,30,96,37,66,67,54,47,48,62,74,40,52,84,53,30,44,79,44,78,45,96,82,78,46,48,35,32,28,49,50,77,63,76,88,53,80,78,66,85,77,70,79,84,70,78,88,71,85,84,81,89,83,85,92,86,75,88,78,81,89,82,90,81,86,88,81,86,90,86,82,88,132